Protein AF-A0A1F8RQH4-F1 (afdb_monomer_lite)

Secondary structure (DSSP, 8-state):
-----------B-TTT--B--TT-SB-TTT-PBPHHHHHHHHHH-PPP-THHHHHHHT--------PPPP--------------HHHHHHHH-HHHHHHHHHHHHHHHHHHHHHHHHHHHHHHHH--

Radius of gyration: 37.88 Å; chains: 1; bounding box: 79×42×108 Å

pLDDT: mean 74.77, std 16.03, range [38.84, 97.75]

Sequence (127 aa):
MNQSREPQSELTCANCSRRLDPTDKFCRDCGLPTTHHAQAQKLAATPPDTGELKRAFAVETELKPFARPEPEVEPEAEETENLTTGSVVRATNPTFAANLASSTLLMVVVIVLLAIAGLVFLFLAFR

Foldseek 3Di:
DDDDDDPPDQDAAPPPRHTDDPPDQADPPPGHGGPVNVVVVVVPDDDPDCPVVVVVVVPPPPPPPPDDPDPPDDDDDDPPPPPDPVVVCCVPDPVNVVVVVVVVVVVVVVVVVVVVVVVVVVVVVVD

Structure (mmCIF, N/CA/C/O backbone):
data_AF-A0A1F8RQH4-F1
#
_entry.id   AF-A0A1F8RQH4-F1
#
loop_
_atom_site.group_PDB
_atom_site.id
_atom_site.type_symbol
_atom_site.label_atom_id
_atom_site.label_alt_id
_atom_site.label_comp_id
_atom_site.label_asym_id
_atom_site.label_entity_id
_atom_site.label_seq_id
_atom_site.pdbx_PDB_ins_code
_atom_site.Cartn_x
_atom_site.Cartn_y
_atom_site.Cartn_z
_atom_site.occupancy
_atom_site.B_iso_or_equiv
_atom_site.auth_seq_id
_atom_site.auth_comp_id
_atom_site.auth_asym_id
_atom_site.auth_atom_id
_atom_site.pdbx_PDB_model_num
ATOM 1 N N . MET A 1 1 ? -43.596 -8.196 50.752 1.00 38.84 1 MET A N 1
ATOM 2 C CA . MET A 1 1 ? -42.428 -7.799 49.937 1.00 38.84 1 MET A CA 1
ATOM 3 C C . MET A 1 1 ? -42.717 -8.154 48.481 1.00 38.84 1 MET A C 1
ATOM 5 O O . MET A 1 1 ? -42.635 -9.325 48.144 1.00 38.84 1 MET A O 1
ATOM 9 N N . ASN A 1 2 ? -43.123 -7.195 47.644 1.00 39.03 2 ASN A N 1
ATOM 10 C CA . ASN A 1 2 ? -43.386 -7.430 46.217 1.00 39.03 2 ASN A CA 1
ATOM 11 C C . ASN A 1 2 ? -42.235 -6.826 45.408 1.00 39.03 2 ASN A C 1
ATOM 13 O O . ASN A 1 2 ? -42.109 -5.608 45.340 1.00 39.03 2 ASN A O 1
ATOM 17 N N . GLN A 1 3 ? -41.368 -7.680 44.863 1.00 45.97 3 GLN A N 1
ATOM 18 C CA . GLN A 1 3 ? -40.298 -7.272 43.955 1.00 45.97 3 GLN A CA 1
ATOM 19 C C . GLN A 1 3 ? -40.874 -7.144 42.544 1.00 45.97 3 GLN A C 1
ATOM 21 O O . GLN A 1 3 ? -41.249 -8.140 41.923 1.00 45.97 3 GLN A O 1
ATOM 26 N N . SER A 1 4 ? -40.952 -5.911 42.058 1.00 44.31 4 SER A N 1
ATOM 27 C CA . SER A 1 4 ? -41.240 -5.581 40.667 1.00 44.31 4 SER A CA 1
ATOM 28 C C . SER A 1 4 ? -40.147 -6.173 39.773 1.00 44.31 4 SER A C 1
ATOM 30 O O . SER A 1 4 ? -39.014 -5.702 39.784 1.00 44.31 4 SER A O 1
ATOM 32 N N . ARG A 1 5 ? -40.466 -7.230 39.017 1.00 54.62 5 ARG A N 1
ATOM 33 C CA . ARG A 1 5 ? -39.619 -7.704 37.914 1.00 54.62 5 ARG A CA 1
ATOM 34 C C . ARG A 1 5 ? -39.681 -6.663 36.799 1.00 54.62 5 ARG A C 1
ATOM 36 O O . ARG A 1 5 ? -40.698 -6.562 36.118 1.00 54.62 5 ARG A O 1
ATOM 43 N N . GLU A 1 6 ? -38.613 -5.888 36.639 1.00 57.25 6 GLU A N 1
ATOM 44 C CA . GLU A 1 6 ? -38.395 -5.076 35.442 1.00 57.25 6 GLU A CA 1
ATOM 45 C C . GLU A 1 6 ? -38.389 -5.986 34.199 1.00 57.25 6 GLU A C 1
ATOM 47 O O . GLU A 1 6 ? -37.952 -7.142 34.289 1.00 57.25 6 GLU A O 1
ATOM 52 N N . PRO A 1 7 ? -38.915 -5.523 33.051 1.00 48.72 7 PRO A N 1
ATOM 53 C CA . PRO A 1 7 ? -38.981 -6.336 31.847 1.00 48.72 7 PRO A CA 1
ATOM 54 C C . PRO A 1 7 ? -37.555 -6.686 31.426 1.00 48.72 7 PRO A C 1
ATOM 56 O O . PRO A 1 7 ? -36.785 -5.812 31.036 1.00 48.72 7 PRO A O 1
ATOM 59 N N . GLN A 1 8 ? -37.194 -7.968 31.518 1.00 56.44 8 GLN A N 1
ATOM 60 C CA . GLN A 1 8 ? -35.938 -8.471 30.974 1.00 56.44 8 GLN A CA 1
ATOM 61 C C . GLN A 1 8 ? -36.009 -8.368 29.450 1.00 56.44 8 GLN A C 1
ATOM 63 O O . GLN A 1 8 ? -36.436 -9.293 28.762 1.00 56.44 8 GLN A O 1
ATOM 68 N N . SER A 1 9 ? -35.658 -7.196 28.923 1.00 62.44 9 SER A N 1
ATOM 69 C CA . SER A 1 9 ? -35.444 -6.998 27.500 1.00 62.44 9 SER A CA 1
ATOM 70 C C . SER A 1 9 ? -34.312 -7.921 27.078 1.00 62.44 9 SER A C 1
ATOM 72 O O . SER A 1 9 ? -33.227 -7.878 27.657 1.00 62.44 9 SER A O 1
ATOM 74 N N . GLU A 1 10 ? -34.579 -8.764 26.091 1.00 73.38 10 GLU A N 1
ATOM 75 C CA . GLU A 1 10 ? -33.622 -9.715 25.548 1.00 73.38 10 GLU A CA 1
ATOM 76 C C . GLU A 1 10 ? -32.355 -8.985 25.074 1.00 73.38 10 GLU A C 1
ATOM 78 O O . GLU A 1 10 ? -32.350 -8.329 24.033 1.00 73.38 10 GLU A O 1
ATOM 83 N N . LEU A 1 11 ? -31.279 -9.059 25.861 1.00 85.25 11 LEU A N 1
ATOM 84 C CA . LEU A 1 11 ? -30.034 -8.371 25.550 1.00 85.25 11 LEU A CA 1
ATOM 85 C C . LEU A 1 11 ? -29.300 -9.146 24.448 1.00 85.25 11 LEU A C 1
ATOM 87 O O . LEU A 1 11 ? -29.068 -10.351 24.563 1.00 85.25 11 LEU A O 1
ATOM 91 N N . THR A 1 12 ? -28.931 -8.466 23.365 1.00 92.12 12 THR A N 1
ATOM 92 C CA . THR A 1 12 ? -28.196 -9.066 22.241 1.00 92.12 12 THR A CA 1
ATOM 93 C C . THR A 1 12 ? -26.896 -8.326 21.973 1.00 92.12 12 THR A C 1
ATOM 95 O O . THR A 1 12 ? -26.818 -7.103 22.088 1.00 92.12 12 THR A O 1
ATOM 98 N N . CYS A 1 13 ? -25.862 -9.061 21.575 1.00 91.62 13 CYS A N 1
ATOM 99 C CA . CYS A 1 13 ? -24.566 -8.509 21.219 1.00 91.62 13 CYS A CA 1
ATOM 100 C C . CYS A 1 13 ? -24.676 -7.604 19.988 1.00 91.62 13 CYS A C 1
ATOM 102 O O . CYS A 1 13 ? -25.074 -8.058 18.920 1.00 91.62 13 CYS A O 1
ATOM 104 N N . ALA A 1 14 ? -24.234 -6.352 20.110 1.00 89.62 14 ALA A N 1
ATOM 105 C CA . ALA A 1 14 ? -24.229 -5.400 18.999 1.00 89.62 14 ALA A CA 1
ATOM 106 C C . ALA A 1 14 ? -23.289 -5.802 17.843 1.00 89.62 14 ALA A C 1
ATOM 108 O O . ALA A 1 14 ? -23.468 -5.327 16.729 1.00 89.62 14 ALA A O 1
ATOM 109 N N . ASN A 1 15 ? -22.298 -6.668 18.098 1.00 92.88 15 ASN A N 1
ATOM 110 C CA . ASN A 1 15 ? -21.353 -7.128 17.078 1.00 92.88 15 ASN A CA 1
ATOM 111 C C . ASN A 1 15 ? -21.822 -8.401 16.353 1.00 92.88 15 ASN A C 1
ATOM 113 O O . ASN A 1 15 ? -21.753 -8.478 15.135 1.00 92.88 15 ASN A O 1
ATOM 117 N N . CYS A 1 16 ? -22.281 -9.418 17.094 1.00 94.00 16 CYS A N 1
ATOM 118 C CA . CYS A 1 16 ? -22.584 -10.741 16.527 1.00 94.00 16 CYS A CA 1
ATOM 119 C C . CYS A 1 16 ? -24.038 -11.201 16.713 1.00 94.00 16 CYS A C 1
ATOM 121 O O . CYS A 1 16 ? -24.367 -12.333 16.371 1.00 94.00 16 CYS A O 1
ATOM 123 N N . SER A 1 17 ? -24.919 -10.357 17.261 1.00 92.81 17 SER A N 1
ATOM 124 C CA . SER A 1 17 ? -26.354 -10.609 17.507 1.00 92.81 17 SER A CA 1
ATOM 125 C C . SER A 1 17 ? -26.713 -11.764 18.458 1.00 92.81 17 SER A C 1
ATOM 127 O O . SER A 1 17 ? -27.889 -12.021 18.703 1.00 92.81 17 SER A O 1
ATOM 129 N N . ARG A 1 18 ? -25.725 -12.438 19.057 1.00 94.19 18 ARG A N 1
ATOM 130 C CA . ARG A 1 18 ? -25.946 -13.493 20.057 1.00 94.19 18 ARG A CA 1
ATOM 131 C C . ARG A 1 18 ? -26.558 -12.951 21.348 1.00 94.19 18 ARG A C 1
ATOM 133 O O . ARG A 1 18 ? -26.334 -11.796 21.705 1.00 94.19 18 ARG A O 1
ATOM 140 N N . ARG A 1 19 ? -27.318 -13.799 22.046 1.00 92.69 19 ARG A N 1
ATOM 141 C CA . ARG A 1 19 ? -27.894 -13.494 23.364 1.00 92.69 19 ARG A CA 1
ATOM 142 C C . ARG A 1 19 ? -26.776 -13.204 24.364 1.00 92.69 19 ARG A C 1
ATOM 144 O O . ARG A 1 19 ? -25.771 -13.907 24.378 1.00 92.69 19 ARG A O 1
ATOM 151 N N . LEU A 1 20 ? -26.966 -12.176 25.177 1.00 90.44 20 LEU A N 1
ATOM 152 C CA . LEU A 1 20 ? -26.059 -11.790 26.250 1.00 90.44 20 LEU A CA 1
ATOM 153 C C . LEU A 1 20 ? -26.765 -11.928 27.594 1.00 90.44 20 LEU A C 1
ATOM 155 O O . LEU A 1 20 ? -27.950 -11.609 27.704 1.00 90.44 20 LEU A O 1
ATOM 159 N N . ASP A 1 21 ? -26.022 -12.343 28.614 1.00 87.06 21 ASP A N 1
ATOM 160 C CA . ASP A 1 21 ? -26.450 -12.149 29.993 1.00 87.06 21 ASP A CA 1
ATOM 161 C C . ASP A 1 21 ? -26.220 -10.673 30.386 1.00 87.06 21 ASP A C 1
ATOM 163 O O . ASP A 1 21 ? -25.202 -10.088 30.002 1.00 87.06 21 ASP A O 1
ATOM 167 N N . PRO A 1 22 ? -27.124 -10.025 31.142 1.00 82.50 22 PRO A N 1
ATOM 168 C CA . PRO A 1 22 ? -26.925 -8.646 31.601 1.00 82.50 22 PRO A CA 1
ATOM 169 C C . PRO A 1 22 ? -25.669 -8.446 32.467 1.00 82.50 22 PRO A C 1
ATOM 171 O O . PRO A 1 22 ? -25.196 -7.317 32.601 1.00 82.50 22 PRO A O 1
ATOM 174 N N . THR A 1 23 ? -25.119 -9.514 33.047 1.00 83.81 23 THR A N 1
ATOM 175 C CA . THR A 1 23 ? -23.883 -9.482 33.842 1.00 83.81 23 THR A CA 1
ATOM 176 C C . THR A 1 23 ? -22.613 -9.738 33.020 1.00 83.81 23 THR A C 1
ATOM 178 O O . THR A 1 23 ? -21.504 -9.559 33.535 1.00 83.81 23 THR A O 1
ATOM 181 N N . ASP A 1 24 ? -22.743 -10.101 31.738 1.00 88.38 24 ASP A N 1
ATOM 182 C CA . ASP A 1 24 ? -21.603 -10.382 30.867 1.00 88.38 24 ASP A CA 1
ATOM 183 C C . ASP A 1 24 ? -20.816 -9.103 30.535 1.00 88.38 24 ASP A C 1
ATOM 185 O O . ASP A 1 24 ? -21.301 -8.161 29.897 1.00 88.38 24 ASP A O 1
ATOM 189 N N . LYS A 1 25 ? -19.528 -9.102 30.901 1.00 89.88 25 LYS A N 1
ATOM 190 C CA . LYS A 1 25 ? -18.563 -8.049 30.527 1.00 89.88 25 LYS A CA 1
ATOM 191 C C . LYS A 1 25 ? -18.149 -8.117 29.058 1.00 89.88 25 LYS A C 1
ATOM 193 O O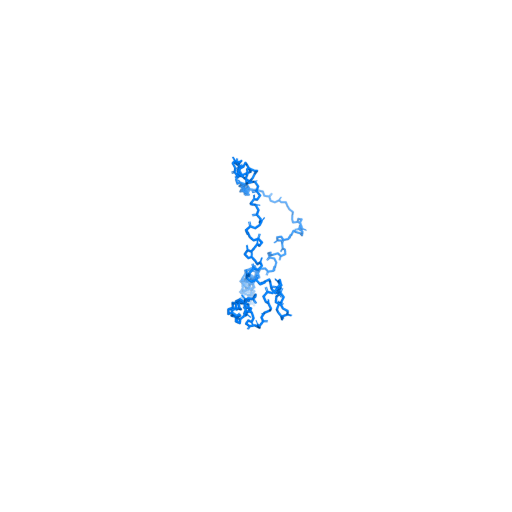 . LYS A 1 25 ? -17.901 -7.084 28.436 1.00 89.88 25 LYS A O 1
ATOM 198 N N . PHE A 1 26 ? -18.103 -9.329 28.511 1.00 93.81 26 PHE A N 1
ATOM 199 C CA . PHE A 1 26 ? -17.701 -9.634 27.141 1.00 93.81 26 PHE A CA 1
ATOM 200 C C . PHE A 1 26 ? -18.665 -10.656 26.541 1.00 93.81 26 PHE A C 1
ATOM 202 O O . PHE A 1 26 ? -19.177 -11.520 27.248 1.00 93.81 26 PHE A O 1
ATOM 209 N N . CYS A 1 27 ? -18.895 -10.586 25.232 1.00 93.62 27 CYS A N 1
ATOM 210 C CA . CYS A 1 27 ? -19.685 -11.591 24.530 1.00 93.62 27 CYS A CA 1
ATOM 211 C C . CYS A 1 27 ? -18.941 -12.932 24.494 1.00 93.62 27 CYS A C 1
ATOM 213 O O . CYS A 1 27 ? -17.796 -12.992 24.048 1.00 93.62 27 CYS A O 1
ATOM 215 N N . ARG A 1 28 ? -19.606 -14.016 24.903 1.00 92.38 28 ARG A N 1
ATOM 216 C CA . ARG A 1 28 ? -19.012 -15.364 24.944 1.00 92.38 28 ARG A CA 1
ATOM 217 C C . ARG A 1 28 ? -18.765 -15.975 23.561 1.00 92.38 28 ARG A C 1
ATOM 219 O O . ARG A 1 28 ? -17.920 -16.854 23.447 1.00 92.38 28 ARG A O 1
ATOM 226 N N . ASP A 1 29 ? -19.470 -15.502 22.532 1.00 95.44 29 ASP A N 1
ATOM 227 C CA . ASP A 1 29 ? -19.314 -15.982 21.155 1.00 95.44 29 ASP A CA 1
ATOM 228 C C . ASP A 1 29 ? -18.224 -15.230 20.375 1.00 95.44 29 ASP A C 1
ATOM 230 O O . ASP A 1 29 ? -17.426 -15.855 19.684 1.00 95.44 29 ASP A O 1
ATOM 234 N N . CYS A 1 30 ? -18.186 -13.891 20.451 1.00 94.75 30 CYS A N 1
ATOM 235 C CA . CYS A 1 30 ? -17.271 -13.076 19.634 1.00 94.75 30 CYS A CA 1
ATOM 236 C C . CYS A 1 30 ? -16.146 -12.385 20.418 1.00 94.75 30 CYS A C 1
ATOM 238 O O . CYS A 1 30 ? -15.266 -11.786 19.807 1.00 94.75 30 CYS A O 1
ATOM 240 N N . GLY A 1 31 ? -16.173 -12.422 21.753 1.00 92.88 31 GLY A N 1
ATOM 241 C CA . GLY A 1 31 ? -15.126 -11.874 22.621 1.00 92.88 31 GLY A CA 1
ATOM 242 C C . GLY A 1 31 ? -15.126 -10.350 22.802 1.00 92.88 31 GLY A C 1
ATOM 243 O O . GLY A 1 31 ? -14.364 -9.846 23.624 1.00 92.88 31 GLY A O 1
ATOM 244 N N . LEU A 1 32 ? -15.968 -9.593 22.086 1.00 93.19 32 LEU A N 1
ATOM 245 C CA . LEU A 1 32 ? -16.012 -8.129 22.216 1.00 93.19 32 LEU A CA 1
ATOM 246 C C . LEU A 1 32 ? -16.709 -7.677 23.515 1.00 93.19 32 LEU A C 1
ATOM 248 O O . LEU A 1 32 ? -17.645 -8.345 23.970 1.00 93.19 32 LEU A O 1
ATOM 252 N N . PRO A 1 33 ? -16.301 -6.531 24.100 1.00 91.25 33 PRO A N 1
ATOM 253 C CA . PRO A 1 33 ? -16.938 -5.984 25.295 1.00 91.25 33 PRO A CA 1
ATOM 254 C C . PRO A 1 33 ? -18.399 -5.620 25.025 1.00 91.25 33 PRO A C 1
ATOM 256 O O . PRO A 1 33 ? -18.748 -5.121 23.952 1.00 91.25 33 PRO A O 1
ATOM 259 N N . THR A 1 34 ? -19.265 -5.850 26.011 1.00 88.94 34 THR A N 1
ATOM 260 C CA . THR A 1 34 ? -20.680 -5.480 25.900 1.00 88.94 34 THR A CA 1
ATOM 261 C C . THR A 1 34 ? -20.842 -3.961 25.991 1.00 88.94 34 THR A C 1
ATOM 263 O O . THR A 1 34 ? -20.067 -3.262 26.650 1.00 88.94 34 THR A O 1
ATOM 266 N N . THR A 1 35 ? -21.849 -3.417 25.305 1.00 78.69 35 THR A N 1
ATOM 267 C CA . THR A 1 35 ? -22.084 -1.963 25.216 1.00 78.69 35 THR A CA 1
ATOM 268 C C . THR A 1 35 ? -22.280 -1.320 26.590 1.00 78.69 35 THR A C 1
ATOM 270 O O . THR A 1 35 ? -21.753 -0.236 26.839 1.00 78.69 35 THR A O 1
ATOM 273 N N . HIS A 1 36 ? -22.956 -2.024 27.500 1.00 71.88 36 HIS A N 1
ATOM 274 C CA . HIS A 1 36 ? -23.152 -1.613 28.888 1.00 71.88 36 HIS A CA 1
ATOM 275 C C . HIS A 1 36 ? -21.814 -1.418 29.626 1.00 71.88 36 HIS A C 1
ATOM 277 O O . HIS A 1 36 ? -21.581 -0.392 30.266 1.00 71.88 36 HIS A O 1
ATOM 283 N N . HIS A 1 37 ? -20.875 -2.354 29.464 1.00 68.69 37 HIS A N 1
ATOM 284 C CA . HIS A 1 37 ? -19.554 -2.253 30.083 1.00 68.69 37 HIS A CA 1
ATOM 285 C C . HIS A 1 37 ? -18.616 -1.261 29.388 1.00 68.69 37 HIS A C 1
ATOM 287 O O . HIS A 1 37 ? -17.792 -0.640 30.061 1.00 68.69 37 HIS A O 1
ATOM 293 N N . ALA A 1 38 ? -18.740 -1.074 28.073 1.00 68.06 38 ALA A N 1
ATOM 294 C CA . ALA A 1 38 ? -17.954 -0.088 27.335 1.00 68.06 38 ALA A CA 1
ATOM 295 C C . ALA A 1 38 ? -18.298 1.357 27.746 1.00 68.06 38 ALA A C 1
ATOM 297 O O . ALA A 1 38 ? -17.403 2.195 27.859 1.00 68.06 38 ALA A O 1
ATOM 298 N N . GLN A 1 39 ? -19.576 1.654 28.010 1.00 67.19 39 GLN A N 1
ATOM 299 C CA . GLN A 1 39 ? -19.998 2.973 28.496 1.00 67.19 39 GLN A CA 1
ATOM 300 C C . GLN A 1 39 ? -19.504 3.235 29.920 1.00 67.19 39 GLN A C 1
ATOM 302 O O . GLN A 1 39 ? -18.898 4.275 30.167 1.00 67.19 39 GLN A O 1
ATOM 307 N N . ALA A 1 40 ? -19.666 2.272 30.831 1.00 67.25 40 ALA A N 1
ATOM 308 C CA . ALA A 1 40 ? -19.190 2.407 32.209 1.00 67.25 40 ALA A CA 1
ATOM 309 C C . ALA A 1 40 ? -17.679 2.704 32.289 1.00 67.25 40 ALA A C 1
ATOM 311 O O . ALA A 1 40 ? -17.256 3.536 33.086 1.00 67.25 40 ALA A O 1
ATOM 312 N N . GLN A 1 41 ? -16.865 2.088 31.425 1.00 64.81 41 GLN A N 1
ATOM 313 C CA . GLN A 1 41 ? -15.422 2.353 31.367 1.00 64.81 41 GLN A CA 1
ATOM 314 C C . GLN A 1 41 ? -15.090 3.751 30.838 1.00 64.81 41 GLN A C 1
ATOM 316 O O . GLN A 1 41 ? -14.212 4.414 31.383 1.00 64.81 41 GLN A O 1
ATOM 321 N N . LYS A 1 42 ? -15.804 4.227 29.810 1.00 64.06 42 LYS A N 1
ATOM 322 C CA . LYS A 1 42 ? -15.604 5.587 29.285 1.00 64.06 42 LYS A CA 1
ATOM 323 C C . LYS A 1 42 ? -15.957 6.664 30.308 1.00 64.06 42 LYS A C 1
ATOM 325 O O . LYS A 1 42 ? -15.305 7.698 30.322 1.00 64.06 42 LYS A O 1
ATOM 330 N N . LEU A 1 43 ? -16.965 6.425 31.148 1.00 63.97 43 LEU A N 1
ATOM 331 C CA . LEU A 1 43 ? -17.366 7.364 32.199 1.00 63.97 43 LEU A CA 1
ATOM 332 C C . LEU A 1 43 ? -16.449 7.301 33.433 1.00 63.97 43 LEU A C 1
ATOM 334 O O . LEU A 1 43 ? -16.291 8.305 34.117 1.00 63.97 43 LEU A O 1
ATOM 338 N N . ALA A 1 44 ? -15.847 6.142 33.715 1.00 64.75 44 ALA A N 1
ATOM 339 C CA . ALA A 1 44 ? -14.932 5.956 34.844 1.00 64.75 44 ALA A CA 1
ATOM 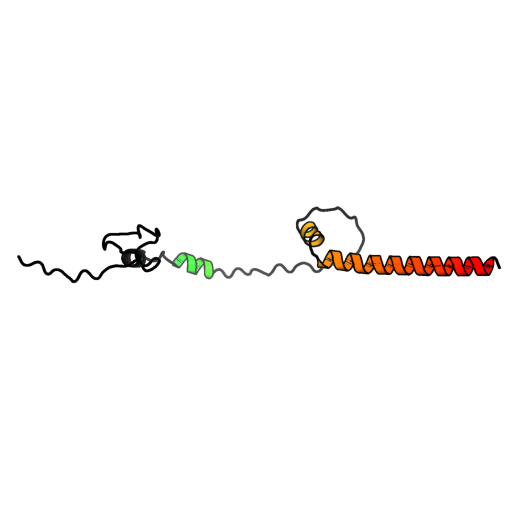340 C C . ALA A 1 44 ? -13.495 6.431 34.564 1.00 64.75 44 ALA A C 1
ATOM 342 O O . ALA A 1 44 ? -12.719 6.627 35.498 1.00 64.75 44 ALA A O 1
ATOM 343 N N . ALA A 1 45 ? -13.123 6.609 33.296 1.00 70.19 45 A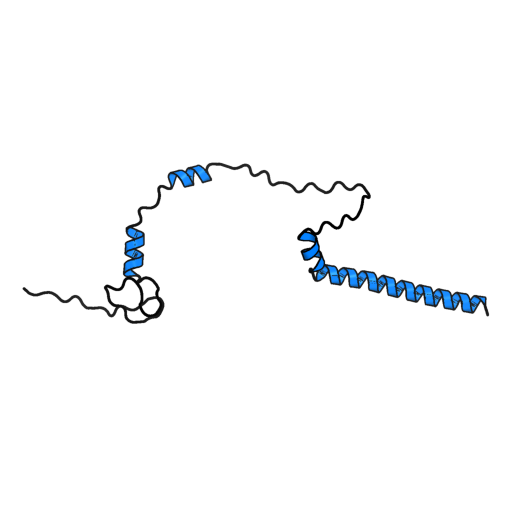LA A N 1
ATOM 344 C CA . ALA A 1 45 ? -11.840 7.184 32.931 1.00 70.19 45 ALA A CA 1
ATOM 345 C C . ALA A 1 45 ? -11.909 8.713 33.051 1.00 70.19 45 ALA A C 1
ATOM 347 O O . ALA A 1 45 ? -12.384 9.395 32.142 1.00 70.19 45 ALA A O 1
ATOM 348 N N . THR A 1 46 ? -11.412 9.267 34.159 1.00 68.31 46 THR A N 1
ATOM 349 C CA . THR A 1 46 ? -11.063 10.691 34.206 1.00 68.31 46 THR A CA 1
ATOM 350 C C . THR A 1 46 ? -10.063 10.946 33.075 1.00 68.31 46 THR A C 1
ATOM 352 O O . THR A 1 46 ? -9.049 10.242 33.016 1.00 68.31 46 THR A O 1
ATOM 355 N N . PRO A 1 47 ? -10.326 11.886 32.148 1.00 70.75 47 PRO A N 1
ATOM 356 C CA . PRO A 1 47 ? -9.381 12.195 31.086 1.00 70.75 47 PRO A CA 1
ATOM 357 C C . PRO A 1 47 ? -8.012 12.514 31.703 1.00 70.75 47 PRO A C 1
ATOM 359 O O . PRO A 1 47 ? -7.970 13.254 32.690 1.00 70.75 47 PRO A O 1
ATOM 362 N N . PRO A 1 48 ? -6.905 11.962 31.175 1.00 73.06 48 PRO A N 1
ATOM 363 C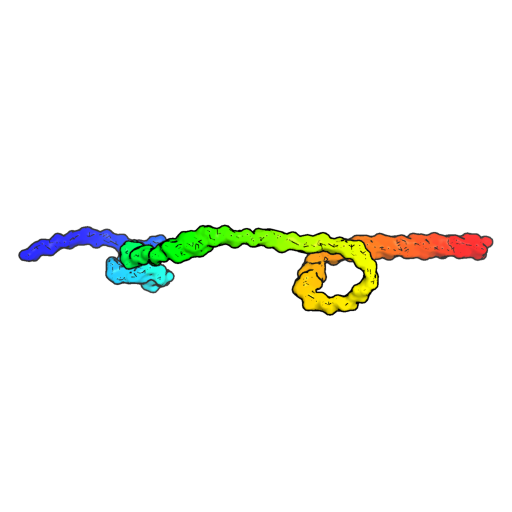 CA . PRO A 1 48 ? -5.578 12.328 31.651 1.00 73.06 48 PRO A CA 1
ATOM 364 C C . PRO A 1 48 ? -5.398 13.844 31.518 1.00 73.06 48 PRO A C 1
ATOM 366 O O . PRO A 1 48 ? -5.886 14.440 30.555 1.00 73.06 48 PRO A O 1
ATOM 369 N N . ASP A 1 49 ? -4.732 14.467 32.493 1.00 72.75 49 ASP A N 1
ATOM 370 C CA . ASP A 1 49 ? -4.503 15.911 32.511 1.00 72.75 49 ASP A CA 1
ATOM 371 C C . ASP A 1 49 ? -3.784 16.337 31.219 1.00 72.75 49 ASP A C 1
ATOM 373 O O . ASP A 1 49 ? -2.605 16.063 30.994 1.00 72.75 49 ASP A O 1
ATOM 377 N N . THR A 1 50 ? -4.539 16.963 30.313 1.00 74.88 50 THR A N 1
ATOM 378 C CA . THR A 1 50 ? -4.056 17.364 28.983 1.00 74.88 50 THR A CA 1
ATOM 379 C C . THR A 1 50 ? -3.121 18.576 29.027 1.00 74.88 50 THR A C 1
ATOM 381 O O . THR A 1 50 ? -2.705 19.057 27.970 1.00 74.88 50 THR A O 1
ATOM 384 N N . GLY A 1 51 ? -2.770 19.076 30.220 1.00 77.88 51 GLY A N 1
ATOM 385 C CA . GLY A 1 51 ? -1.836 20.186 30.404 1.00 77.88 51 GLY A CA 1
ATOM 386 C C . GLY A 1 51 ? -0.474 19.939 29.750 1.00 77.88 51 GLY A C 1
ATOM 387 O O . GLY A 1 51 ? 0.027 20.808 29.035 1.00 77.88 51 GLY A O 1
ATOM 388 N N . GLU A 1 52 ? 0.081 18.734 29.901 1.00 70.56 52 GLU A N 1
ATOM 389 C CA . GLU A 1 52 ? 1.361 18.359 29.280 1.00 70.56 52 GLU A CA 1
ATOM 390 C C . GLU A 1 52 ? 1.249 18.233 27.752 1.00 70.56 52 GLU A C 1
ATOM 392 O O . GLU A 1 52 ? 2.141 18.681 27.034 1.00 70.56 52 GLU A O 1
ATOM 397 N N . LEU A 1 53 ? 0.122 17.729 27.226 1.00 73.19 53 LEU A N 1
ATOM 398 C CA . LEU A 1 53 ? -0.111 17.702 25.776 1.00 73.19 53 LEU A CA 1
ATOM 399 C C . LEU A 1 53 ? -0.207 19.121 25.203 1.00 73.19 53 LEU A C 1
ATOM 401 O O . LEU A 1 53 ? 0.430 19.414 24.197 1.00 73.19 53 LEU A O 1
ATOM 405 N N . LYS A 1 54 ? -0.950 20.029 25.848 1.00 73.62 54 LYS A N 1
ATOM 406 C CA . LYS A 1 54 ? -1.033 21.436 25.418 1.00 73.62 54 LYS A CA 1
ATOM 407 C C . LYS A 1 54 ? 0.327 22.126 25.432 1.00 73.62 54 LYS A C 1
ATOM 409 O O . LYS A 1 54 ? 0.609 22.897 24.521 1.00 73.62 54 LYS A O 1
ATOM 414 N N . ARG A 1 55 ? 1.175 21.836 26.424 1.00 75.12 55 ARG A N 1
ATOM 415 C CA . ARG A 1 55 ? 2.543 22.367 26.475 1.00 75.12 55 ARG A CA 1
ATOM 416 C C . ARG A 1 55 ? 3.412 21.795 25.350 1.00 75.12 55 ARG A C 1
ATOM 418 O O . ARG A 1 55 ? 4.151 22.554 24.737 1.00 75.12 55 ARG A O 1
ATOM 425 N N . ALA A 1 56 ? 3.281 20.505 25.040 1.00 68.38 56 ALA A N 1
ATOM 426 C CA . ALA A 1 56 ? 4.002 19.867 23.938 1.00 68.38 56 ALA A CA 1
ATOM 427 C C . ALA A 1 56 ? 3.589 20.410 22.557 1.00 68.38 56 ALA A C 1
ATOM 429 O O . ALA A 1 56 ? 4.445 20.587 21.698 1.00 68.38 56 ALA A O 1
ATOM 430 N N . PHE A 1 57 ? 2.306 20.729 22.351 1.00 67.12 57 PHE A N 1
ATOM 431 C CA . PHE A 1 57 ? 1.820 21.335 21.102 1.00 67.12 57 PHE A CA 1
ATOM 432 C C . PHE A 1 57 ? 2.132 22.834 20.972 1.00 67.12 57 PHE A C 1
ATOM 434 O O . PHE A 1 57 ? 2.159 23.342 19.857 1.00 67.12 57 PHE A O 1
ATOM 441 N N . ALA A 1 58 ? 2.360 23.542 22.083 1.00 67.38 58 ALA A N 1
ATOM 442 C CA . ALA A 1 58 ? 2.737 24.959 22.080 1.00 67.38 58 ALA A CA 1
ATOM 443 C C . ALA A 1 58 ? 4.228 25.195 21.777 1.00 67.38 58 ALA A C 1
ATOM 445 O O . ALA A 1 58 ? 4.644 26.336 21.589 1.00 67.38 58 ALA A O 1
ATOM 446 N N . VAL A 1 59 ? 5.039 24.134 21.732 1.00 69.38 59 VAL A N 1
ATOM 447 C CA . VAL A 1 59 ? 6.396 24.209 21.193 1.00 69.38 59 VAL A CA 1
ATOM 448 C C . VAL A 1 59 ? 6.277 24.191 19.672 1.00 69.38 59 VAL A C 1
ATOM 450 O O . VAL A 1 59 ? 6.249 23.132 19.046 1.00 69.38 59 VAL A O 1
ATOM 453 N N . GLU A 1 60 ? 6.194 25.382 19.081 1.00 62.91 60 GLU A N 1
ATOM 454 C CA . GLU A 1 60 ? 6.474 25.602 17.662 1.00 62.91 60 GLU A CA 1
ATOM 455 C C . GLU A 1 60 ? 7.920 25.172 17.412 1.00 62.91 60 GLU A C 1
ATOM 457 O O . GLU A 1 60 ? 8.881 25.920 17.576 1.00 62.91 60 GLU A O 1
ATOM 462 N N . THR A 1 61 ? 8.094 23.897 17.085 1.00 65.62 61 THR A N 1
ATOM 463 C CA . THR A 1 61 ? 9.343 23.439 16.506 1.00 65.62 61 THR A CA 1
ATOM 464 C C . THR A 1 61 ? 9.377 24.056 15.122 1.00 65.62 61 THR A C 1
ATOM 466 O O . THR A 1 61 ? 8.652 23.630 14.224 1.00 65.62 61 THR A O 1
ATOM 469 N N . GLU A 1 62 ? 10.204 25.087 14.950 1.00 59.97 62 GLU A N 1
ATOM 470 C CA . GLU A 1 62 ? 10.669 25.515 13.637 1.00 59.97 62 GLU A CA 1
ATOM 471 C C . GLU A 1 62 ? 11.452 24.346 13.023 1.00 59.97 62 GLU A C 1
ATOM 473 O O . GLU A 1 62 ? 12.683 24.319 12.993 1.00 59.97 62 GLU A O 1
ATOM 478 N N . LEU A 1 63 ? 10.738 23.324 12.548 1.00 63.62 63 LEU A N 1
ATOM 479 C CA . LEU A 1 63 ? 11.280 22.368 11.605 1.00 63.62 63 LEU A CA 1
ATOM 480 C C . LEU A 1 63 ? 11.492 23.153 10.325 1.00 63.62 63 LEU A C 1
ATOM 482 O O . LEU A 1 63 ? 10.637 23.172 9.443 1.00 63.62 63 LEU A O 1
ATOM 486 N N . LYS A 1 64 ? 12.643 23.820 10.233 1.00 69.50 64 LYS A N 1
ATOM 487 C CA . LYS A 1 64 ? 13.188 24.241 8.954 1.00 69.50 64 LYS A CA 1
ATOM 488 C C . LYS A 1 64 ? 13.193 22.985 8.087 1.00 69.50 64 LYS A C 1
ATOM 490 O O . LYS A 1 64 ? 13.911 22.042 8.433 1.00 69.50 64 LYS A O 1
ATOM 495 N N . PRO A 1 65 ? 12.368 22.912 7.025 1.00 71.25 65 PRO A N 1
ATOM 496 C CA . PRO A 1 65 ? 12.401 21.762 6.147 1.00 71.25 65 PRO A CA 1
ATOM 497 C C . PRO A 1 65 ? 13.841 21.640 5.677 1.00 71.25 65 PRO A C 1
ATOM 499 O O . PRO A 1 65 ? 14.402 22.611 5.163 1.00 71.25 65 PRO A O 1
ATOM 502 N N . PHE A 1 66 ? 14.469 20.495 5.939 1.00 65.25 66 PHE A N 1
ATOM 503 C CA . PHE A 1 66 ? 15.782 20.210 5.390 1.00 65.25 66 PHE A CA 1
ATOM 504 C C . PHE A 1 66 ? 15.609 20.207 3.873 1.00 65.25 66 PHE A C 1
ATOM 506 O O . PHE A 1 66 ? 15.148 19.227 3.287 1.00 65.25 66 PHE A O 1
ATOM 513 N N . ALA A 1 67 ? 15.890 21.346 3.243 1.00 69.62 67 ALA A N 1
ATOM 514 C CA . ALA A 1 67 ? 15.980 21.424 1.805 1.00 69.62 67 ALA A CA 1
ATOM 515 C C . ALA A 1 67 ? 17.108 20.474 1.415 1.00 69.62 67 ALA A C 1
ATOM 517 O O . ALA A 1 67 ? 18.237 20.607 1.891 1.00 69.62 67 ALA A O 1
ATOM 518 N N . ARG A 1 68 ? 16.773 19.466 0.605 1.00 71.00 68 ARG A N 1
ATOM 519 C CA . ARG A 1 68 ? 17.773 18.641 -0.065 1.00 71.00 68 ARG A CA 1
ATOM 520 C C . ARG A 1 68 ? 18.716 19.616 -0.781 1.00 71.00 68 ARG A C 1
ATOM 522 O O . ARG A 1 68 ? 18.196 20.396 -1.578 1.00 71.00 68 ARG A O 1
ATOM 529 N N . PRO A 1 69 ? 20.032 19.602 -0.508 1.00 68.06 69 PRO A N 1
ATOM 530 C CA . PRO A 1 69 ? 20.973 20.383 -1.295 1.00 68.06 69 PRO A CA 1
ATOM 531 C C . PRO A 1 69 ? 20.741 20.039 -2.765 1.00 68.06 69 PRO A C 1
ATOM 533 O O . PRO A 1 69 ? 20.734 18.854 -3.121 1.00 68.06 69 PRO A O 1
ATOM 536 N N . GLU A 1 70 ? 20.453 21.043 -3.594 1.00 64.38 70 GLU A N 1
ATOM 537 C CA . GLU A 1 70 ? 20.520 20.859 -5.039 1.00 64.38 70 GLU A CA 1
ATOM 538 C C . GLU A 1 70 ? 21.922 20.324 -5.342 1.00 64.38 70 GLU A C 1
ATOM 540 O O . GLU A 1 70 ? 22.892 20.856 -4.801 1.00 64.38 70 GLU A O 1
ATOM 545 N N . PRO A 1 71 ? 22.050 19.222 -6.098 1.00 59.50 71 PRO A N 1
ATOM 546 C CA . PRO A 1 71 ? 23.361 18.702 -6.421 1.00 59.50 71 PRO A CA 1
ATOM 547 C C . PRO A 1 71 ? 24.066 19.760 -7.265 1.00 59.50 71 PRO A C 1
ATOM 549 O O . PRO A 1 71 ? 23.692 19.994 -8.415 1.00 59.50 71 PRO A O 1
ATOM 552 N N . GLU A 1 72 ? 25.053 20.418 -6.662 1.00 52.69 72 GLU A N 1
ATOM 553 C CA . GLU A 1 72 ? 26.050 21.192 -7.381 1.00 52.69 72 GLU A CA 1
ATOM 554 C C . GLU A 1 72 ? 26.697 20.225 -8.373 1.00 52.69 72 GLU A C 1
ATOM 556 O O . GLU A 1 72 ? 27.403 19.282 -8.018 1.00 52.69 72 GLU A O 1
ATOM 561 N N . VAL A 1 73 ? 26.320 20.395 -9.634 1.00 64.06 73 VAL A N 1
ATOM 562 C CA . VAL A 1 73 ? 26.988 19.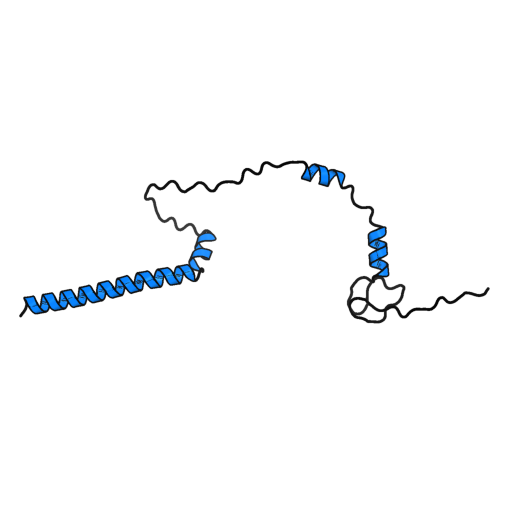791 -10.777 1.00 64.06 73 VAL A CA 1
ATOM 563 C C . VAL A 1 73 ? 28.418 20.301 -10.734 1.00 64.06 73 VAL A C 1
ATOM 565 O O . VAL A 1 73 ? 28.535 21.510 -10.837 1.00 64.06 73 VAL A O 1
ATOM 568 N N . GLU A 1 74 ? 29.426 19.434 -10.553 1.00 54.91 74 GLU A N 1
ATOM 569 C CA . GLU A 1 74 ? 30.712 19.312 -11.291 1.00 54.91 74 GLU A CA 1
ATOM 570 C C . GLU A 1 74 ? 31.419 17.979 -10.854 1.00 54.91 74 GLU A C 1
ATOM 572 O O . GLU A 1 74 ? 30.871 17.272 -10.006 1.00 54.91 74 GLU A O 1
ATOM 577 N N . PRO A 1 75 ? 32.514 17.496 -11.484 1.00 55.38 75 PRO A N 1
ATOM 578 C CA . PRO A 1 75 ? 32.507 16.285 -12.306 1.00 55.38 75 PRO A CA 1
ATOM 579 C C . PRO A 1 75 ? 33.252 15.088 -11.668 1.00 55.38 75 PRO A C 1
ATOM 581 O O . PRO A 1 75 ? 34.079 15.245 -10.781 1.00 55.38 75 PRO A O 1
ATOM 584 N N . GLU A 1 76 ? 32.970 13.893 -12.197 1.00 55.62 76 GLU A N 1
ATOM 585 C CA . GLU A 1 76 ? 33.856 12.712 -12.239 1.00 55.62 76 GLU A CA 1
ATOM 586 C C . GLU A 1 76 ? 34.588 12.290 -10.943 1.00 55.62 76 GLU A C 1
ATOM 588 O O . GLU A 1 76 ? 35.739 12.650 -10.722 1.00 55.62 76 GLU A O 1
ATOM 593 N N . ALA A 1 77 ? 33.985 11.385 -10.160 1.00 40.59 77 ALA A N 1
ATOM 594 C CA . ALA A 1 77 ? 34.747 10.395 -9.388 1.00 40.59 77 ALA A CA 1
ATOM 595 C C . ALA A 1 77 ? 33.883 9.175 -9.015 1.00 40.59 77 ALA A C 1
ATOM 597 O O . ALA A 1 77 ? 33.012 9.250 -8.156 1.00 40.59 77 ALA A O 1
ATOM 598 N N . GLU A 1 78 ? 34.180 8.067 -9.694 1.00 47.38 78 GLU A N 1
ATOM 599 C CA . GLU A 1 78 ? 34.128 6.677 -9.220 1.00 47.38 78 GLU A CA 1
ATOM 600 C C . GLU A 1 78 ? 32.790 6.126 -8.683 1.00 47.38 78 GLU A C 1
ATOM 602 O O . GLU A 1 78 ? 32.338 6.415 -7.574 1.00 47.38 78 GLU A O 1
ATOM 607 N N . GLU A 1 79 ? 32.211 5.209 -9.472 1.00 50.03 79 GLU A N 1
ATOM 608 C CA . GLU A 1 79 ? 31.238 4.195 -9.049 1.00 50.03 79 GLU A CA 1
ATOM 609 C C . GLU A 1 79 ? 31.794 3.380 -7.871 1.00 50.03 79 GLU A C 1
ATOM 611 O O . GLU A 1 79 ? 32.281 2.262 -8.012 1.00 50.03 79 GLU A O 1
ATOM 616 N N . THR A 1 80 ? 31.693 3.918 -6.661 1.00 47.91 80 THR A N 1
ATOM 617 C CA . THR A 1 80 ? 31.592 3.060 -5.490 1.00 47.91 80 THR A CA 1
ATOM 618 C C . THR A 1 80 ? 30.138 2.636 -5.407 1.00 47.91 80 THR A C 1
ATOM 620 O O . THR A 1 80 ? 29.245 3.429 -5.091 1.00 47.91 80 THR A O 1
ATOM 623 N N . GLU A 1 81 ? 29.903 1.377 -5.780 1.00 56.06 81 GLU A N 1
ATOM 624 C CA . GLU A 1 81 ? 28.650 0.642 -5.629 1.00 56.06 81 GLU A CA 1
ATOM 625 C C . GLU A 1 81 ? 28.230 0.616 -4.154 1.00 56.06 81 GLU A C 1
ATOM 627 O O . GLU A 1 81 ? 28.344 -0.378 -3.438 1.00 56.06 81 GLU A O 1
ATOM 632 N N . ASN A 1 82 ? 27.740 1.743 -3.655 1.00 51.84 82 ASN A N 1
ATOM 633 C CA . ASN A 1 82 ? 27.135 1.804 -2.346 1.00 51.84 82 ASN A CA 1
ATOM 634 C C . ASN A 1 82 ? 25.769 1.133 -2.487 1.00 51.84 82 ASN A C 1
ATOM 636 O O . ASN A 1 82 ? 24.818 1.734 -3.002 1.00 51.84 82 ASN A O 1
ATOM 640 N N . LEU A 1 83 ? 25.692 -0.133 -2.054 1.00 58.12 83 LEU A N 1
ATOM 641 C CA . LEU A 1 83 ? 24.460 -0.904 -1.854 1.00 58.12 83 LEU A CA 1
ATOM 642 C C . LEU A 1 83 ? 23.582 -0.203 -0.808 1.00 58.12 83 LEU A C 1
ATOM 644 O O . LEU A 1 83 ? 23.439 -0.618 0.338 1.00 58.12 83 LEU A O 1
ATOM 648 N N . THR A 1 84 ? 22.998 0.914 -1.206 1.00 69.19 84 THR A N 1
ATOM 649 C CA . THR A 1 84 ? 21.982 1.617 -0.442 1.00 69.19 84 THR A CA 1
ATOM 650 C C . THR A 1 84 ? 20.624 1.087 -0.870 1.00 69.19 84 THR A C 1
ATOM 652 O O . THR A 1 84 ? 20.422 0.673 -2.008 1.00 69.19 84 THR A O 1
ATOM 655 N N . THR A 1 85 ? 19.640 1.125 0.019 1.00 65.44 85 THR A N 1
ATOM 656 C CA . THR A 1 85 ? 18.258 0.721 -0.293 1.00 65.44 85 THR A CA 1
ATOM 657 C C . THR A 1 85 ? 17.678 1.445 -1.516 1.00 65.44 85 THR A C 1
ATOM 659 O O . THR A 1 85 ? 16.816 0.899 -2.205 1.00 65.44 85 THR A O 1
ATOM 662 N N . GLY A 1 86 ? 18.200 2.629 -1.855 1.00 67.12 86 GLY A N 1
ATOM 663 C CA . GLY A 1 86 ? 17.860 3.352 -3.079 1.00 67.12 86 GLY A CA 1
ATOM 664 C C . GLY A 1 86 ? 18.274 2.642 -4.376 1.00 67.12 86 GLY A C 1
ATOM 665 O O . GLY A 1 86 ? 17.561 2.766 -5.373 1.00 67.12 86 GLY A O 1
ATOM 666 N N . SER A 1 87 ? 19.367 1.869 -4.386 1.00 64.38 87 SER A N 1
ATOM 667 C CA . SER A 1 87 ? 19.798 1.123 -5.576 1.00 64.38 87 SER A CA 1
ATOM 668 C C . SER A 1 87 ? 18.896 -0.082 -5.853 1.00 64.38 87 SER A C 1
ATOM 670 O O . SER A 1 87 ? 18.536 -0.310 -7.003 1.00 64.38 87 SER A O 1
ATOM 672 N N . VAL A 1 88 ? 18.421 -0.778 -4.814 1.00 68.56 88 VAL A N 1
ATOM 673 C CA . VAL A 1 88 ? 17.476 -1.907 -4.945 1.00 68.56 88 VAL A CA 1
ATOM 674 C C . VAL A 1 88 ? 16.115 -1.438 -5.465 1.00 68.56 88 VAL A C 1
ATOM 676 O O . VAL A 1 88 ? 15.542 -2.059 -6.361 1.00 68.56 88 VAL A O 1
ATOM 679 N N . VAL A 1 89 ? 15.601 -0.313 -4.959 1.00 68.88 89 VAL A N 1
ATOM 680 C CA . VAL A 1 89 ? 14.332 0.265 -5.441 1.00 68.88 89 VAL A CA 1
ATOM 681 C C . VAL A 1 89 ? 14.465 0.742 -6.886 1.00 68.88 89 VAL A C 1
ATOM 683 O O . VAL A 1 89 ? 13.558 0.535 -7.687 1.00 68.88 89 VAL A O 1
ATOM 686 N N . ARG A 1 90 ? 15.606 1.335 -7.258 1.00 66.62 90 ARG A N 1
ATOM 687 C CA . ARG A 1 90 ? 15.876 1.717 -8.650 1.00 66.62 90 ARG A CA 1
ATOM 688 C C . ARG A 1 90 ? 15.988 0.494 -9.566 1.00 66.62 90 ARG A C 1
ATOM 690 O O . ARG A 1 90 ? 15.421 0.520 -10.652 1.00 66.62 90 ARG A O 1
ATOM 697 N N . ALA A 1 91 ? 16.644 -0.573 -9.112 1.00 63.81 91 ALA A N 1
ATOM 698 C CA . ALA A 1 91 ? 16.811 -1.821 -9.859 1.00 63.81 91 ALA A CA 1
ATOM 699 C C . ALA A 1 91 ? 15.502 -2.614 -10.032 1.00 63.81 91 ALA A C 1
ATOM 701 O O . ALA A 1 91 ? 15.332 -3.304 -11.031 1.00 63.81 91 ALA A O 1
ATOM 702 N N . THR A 1 92 ? 14.564 -2.506 -9.087 1.00 69.69 92 THR A N 1
ATOM 703 C CA . THR A 1 92 ? 13.261 -3.200 -9.137 1.00 69.69 92 THR A CA 1
ATOM 704 C C . THR A 1 92 ? 12.141 -2.356 -9.749 1.00 69.69 92 THR A C 1
ATOM 706 O O . THR A 1 92 ? 11.030 -2.853 -9.939 1.00 69.69 92 THR A O 1
ATOM 709 N N . ASN A 1 93 ? 12.407 -1.091 -10.091 1.00 72.38 93 ASN A N 1
ATOM 710 C CA . ASN A 1 93 ? 11.409 -0.218 -10.695 1.00 72.38 93 ASN A CA 1
ATOM 711 C C . ASN A 1 93 ? 11.177 -0.598 -12.175 1.00 72.38 93 ASN A C 1
ATOM 713 O O . ASN A 1 93 ? 12.116 -0.509 -12.976 1.00 72.38 93 ASN A O 1
ATOM 717 N N . PRO A 1 94 ? 9.940 -0.954 -12.582 1.00 67.69 94 PRO A N 1
ATOM 718 C CA . PRO A 1 94 ? 9.635 -1.354 -13.960 1.00 67.69 94 PRO A CA 1
ATOM 719 C C . PRO A 1 94 ? 9.968 -0.269 -14.996 1.00 67.69 94 PRO A C 1
ATOM 721 O O . PRO A 1 94 ? 10.291 -0.582 -16.142 1.00 67.69 94 PRO A O 1
ATOM 724 N N . THR A 1 95 ? 9.959 1.005 -14.602 1.00 65.25 95 THR A N 1
ATOM 725 C CA . THR A 1 95 ? 10.276 2.131 -15.490 1.00 65.25 95 THR A CA 1
ATOM 726 C C . THR A 1 95 ? 11.764 2.188 -15.854 1.00 65.25 95 THR A C 1
ATOM 728 O O . THR A 1 95 ? 12.115 2.602 -16.957 1.00 65.25 95 THR A O 1
ATOM 731 N N . PHE A 1 96 ? 12.659 1.743 -14.963 1.00 60.41 96 PHE A N 1
ATOM 732 C CA . PHE A 1 96 ? 14.101 1.720 -15.235 1.00 60.41 96 PHE A CA 1
ATOM 733 C C . PHE A 1 96 ? 14.455 0.628 -16.255 1.00 60.41 96 PHE A C 1
ATOM 735 O O . PHE A 1 96 ? 15.177 0.889 -17.217 1.00 60.41 96 PHE A O 1
ATOM 742 N N . ALA A 1 97 ? 13.856 -0.559 -16.112 1.00 61.47 97 ALA A N 1
ATOM 743 C CA . ALA A 1 97 ? 13.992 -1.650 -17.076 1.00 61.47 97 ALA A CA 1
ATOM 744 C C . ALA A 1 97 ? 13.466 -1.266 -18.474 1.00 61.47 97 ALA A C 1
ATOM 746 O O . ALA A 1 97 ? 14.114 -1.560 -19.479 1.00 61.47 97 ALA A O 1
ATOM 747 N N . ALA A 1 98 ? 12.338 -0.550 -18.551 1.00 62.19 98 ALA A N 1
ATOM 748 C CA . ALA A 1 98 ? 11.776 -0.079 -19.819 1.00 62.19 98 ALA A CA 1
ATOM 749 C C . ALA A 1 98 ? 12.679 0.949 -20.535 1.00 62.19 98 ALA A C 1
ATOM 751 O O . ALA A 1 98 ? 12.862 0.878 -21.752 1.00 62.19 98 ALA A O 1
ATOM 752 N N . ASN A 1 99 ? 13.292 1.873 -19.789 1.00 65.19 99 ASN A N 1
ATOM 753 C CA . ASN A 1 99 ? 14.184 2.888 -20.359 1.00 65.19 99 ASN A CA 1
ATOM 754 C C . ASN A 1 99 ? 15.516 2.296 -20.853 1.00 65.19 99 ASN A C 1
ATOM 756 O O . ASN A 1 99 ? 15.995 2.677 -21.923 1.00 65.19 99 ASN A O 1
ATOM 760 N N . LEU A 1 100 ? 16.083 1.323 -20.129 1.00 65.00 100 LEU A N 1
ATOM 761 C CA . LEU A 1 100 ? 17.267 0.576 -20.577 1.00 65.00 100 LEU A CA 1
ATOM 762 C C . LEU A 1 100 ? 16.984 -0.240 -21.850 1.00 65.00 100 LEU A C 1
ATOM 764 O O . LEU A 1 100 ? 17.810 -0.268 -22.766 1.00 65.00 100 LEU A O 1
ATOM 768 N N . ALA A 1 101 ? 15.800 -0.852 -21.948 1.00 63.38 101 ALA A N 1
ATOM 769 C CA . ALA A 1 101 ? 15.383 -1.609 -23.130 1.00 63.38 101 ALA A CA 1
ATOM 770 C C . ALA A 1 101 ? 15.207 -0.720 -24.376 1.00 63.38 101 ALA A C 1
ATOM 772 O O . ALA A 1 101 ? 15.582 -1.116 -25.477 1.00 63.38 101 ALA A O 1
ATOM 773 N N . SER A 1 102 ? 14.690 0.502 -24.213 1.00 72.31 102 SER A N 1
ATOM 774 C CA . SER A 1 102 ? 14.511 1.445 -25.327 1.00 72.31 102 SER A CA 1
ATOM 775 C C . SER A 1 102 ? 15.849 1.927 -25.912 1.00 72.31 102 SER A C 1
ATOM 777 O O . SER A 1 102 ? 16.042 1.924 -27.129 1.00 72.31 102 SER A O 1
ATOM 779 N N . SER A 1 103 ? 16.812 2.275 -25.050 1.00 79.88 103 SER A N 1
ATOM 780 C CA . SER A 1 103 ? 18.128 2.776 -25.480 1.00 79.88 103 SER A CA 1
ATOM 781 C C . SER A 1 103 ? 18.977 1.696 -26.166 1.00 79.88 103 SER A C 1
ATOM 783 O O . SER A 1 103 ? 19.563 1.926 -27.227 1.00 79.88 103 SER A O 1
ATOM 785 N N . THR A 1 104 ? 18.994 0.483 -25.607 1.00 83.12 104 THR A N 1
ATOM 786 C CA . THR A 1 104 ? 19.751 -0.649 -26.169 1.00 83.12 104 THR A CA 1
ATOM 787 C C . THR A 1 104 ? 19.222 -1.087 -27.533 1.00 83.12 104 THR A C 1
ATOM 789 O O . THR A 1 104 ? 20.015 -1.348 -28.437 1.00 83.12 104 THR A O 1
ATOM 792 N N . LEU A 1 105 ? 17.900 -1.099 -27.727 1.00 88.19 105 LEU A N 1
ATOM 793 C CA . LEU A 1 105 ? 17.293 -1.446 -29.013 1.00 88.19 105 LEU A CA 1
ATOM 794 C C . LEU A 1 105 ? 17.680 -0.440 -30.104 1.00 88.19 105 LEU A C 1
ATOM 796 O O . LEU A 1 105 ? 18.100 -0.852 -31.186 1.00 88.19 105 LEU A O 1
ATOM 800 N N . LEU A 1 106 ? 17.615 0.865 -29.814 1.00 90.38 106 LEU A N 1
ATOM 801 C CA . LEU A 1 106 ? 18.058 1.896 -30.758 1.00 90.38 106 LEU A CA 1
ATOM 802 C C . LEU A 1 106 ? 19.530 1.721 -31.137 1.00 90.38 106 LEU A C 1
ATOM 804 O O . LEU A 1 106 ? 19.863 1.769 -32.321 1.00 90.38 106 LEU A O 1
ATOM 808 N N . MET A 1 107 ? 20.402 1.469 -30.159 1.00 91.88 107 MET A N 1
ATOM 809 C CA . MET A 1 107 ? 21.826 1.291 -30.433 1.00 91.88 107 MET A CA 1
ATOM 810 C C . MET A 1 107 ? 22.090 0.069 -31.328 1.00 91.88 107 MET A C 1
ATOM 812 O O . MET A 1 107 ? 22.839 0.172 -32.299 1.00 91.88 107 MET A O 1
ATOM 816 N N . VAL A 1 108 ? 21.424 -1.063 -31.068 1.00 94.44 108 VAL A N 1
ATOM 817 C CA . VAL A 1 108 ? 21.532 -2.276 -31.900 1.00 94.44 108 VAL A CA 1
ATOM 818 C C . VAL A 1 108 ? 21.061 -2.012 -33.332 1.00 94.44 108 VAL A C 1
ATOM 820 O O . VAL A 1 108 ? 21.744 -2.405 -34.277 1.00 94.44 108 VAL A O 1
ATOM 823 N N . VAL A 1 109 ? 19.940 -1.308 -33.515 1.00 96.44 109 VAL A N 1
ATOM 824 C CA . VAL A 1 109 ? 19.436 -0.950 -34.853 1.00 96.44 109 VAL A CA 1
ATOM 825 C C . VAL A 1 109 ? 20.453 -0.098 -35.613 1.00 96.44 109 VAL A C 1
ATOM 827 O O . VAL A 1 109 ? 20.740 -0.389 -36.774 1.00 96.44 109 VAL A O 1
ATOM 830 N N . VAL A 1 110 ? 21.049 0.910 -34.968 1.00 96.62 110 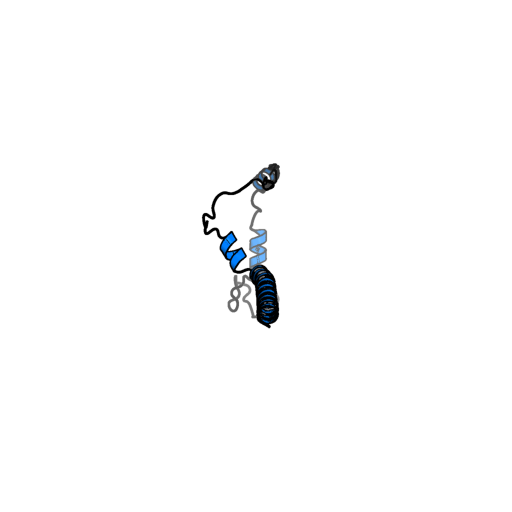VAL A N 1
ATOM 831 C CA . VAL A 1 110 ? 22.077 1.752 -35.602 1.00 96.62 110 VAL A CA 1
ATOM 832 C C . VAL A 1 110 ? 23.305 0.928 -35.993 1.00 96.62 110 VAL A C 1
ATOM 834 O O . VAL A 1 110 ? 23.782 1.062 -37.119 1.00 96.62 110 VAL A O 1
ATOM 837 N N . ILE A 1 111 ? 23.791 0.040 -35.121 1.00 96.88 111 ILE A N 1
ATOM 838 C CA . ILE A 1 111 ? 24.940 -0.830 -35.426 1.00 96.88 111 ILE A CA 1
ATOM 839 C C . ILE A 1 111 ? 24.655 -1.705 -36.650 1.00 96.88 111 ILE A C 1
ATOM 841 O O . ILE A 1 111 ? 25.497 -1.801 -37.542 1.00 96.88 111 ILE A O 1
ATOM 845 N N . VAL A 1 112 ? 23.468 -2.313 -36.729 1.00 97.50 112 VAL A N 1
ATOM 846 C CA . VAL A 1 112 ? 23.078 -3.153 -37.872 1.00 97.50 112 VAL A CA 1
ATOM 847 C C . VAL A 1 112 ? 23.022 -2.334 -39.163 1.00 97.50 112 VAL A C 1
ATOM 849 O O . VAL A 1 112 ? 23.549 -2.774 -40.184 1.00 97.50 112 VAL A O 1
ATOM 852 N N . LEU A 1 113 ? 22.450 -1.127 -39.129 1.00 97.56 113 LEU A N 1
ATOM 853 C CA . LEU A 1 113 ? 22.408 -0.239 -40.296 1.00 97.56 113 LEU A CA 1
ATOM 854 C C . LEU A 1 113 ? 23.811 0.155 -40.769 1.00 97.56 113 LEU A C 1
ATOM 856 O O . LEU A 1 113 ? 24.087 0.105 -41.968 1.00 97.56 113 LEU A O 1
ATOM 860 N N . LEU A 1 114 ? 24.709 0.499 -39.842 1.00 97.50 114 LEU A N 1
ATOM 861 C CA . LEU A 1 114 ? 26.099 0.831 -40.162 1.00 97.50 114 LEU A CA 1
ATOM 862 C C . LEU A 1 114 ? 26.861 -0.377 -40.717 1.00 97.50 114 LEU A C 1
ATOM 864 O O . LEU A 1 114 ? 27.620 -0.225 -41.672 1.00 97.50 114 LEU A O 1
ATOM 868 N N . ALA A 1 115 ? 26.630 -1.576 -40.179 1.00 97.75 115 ALA A N 1
ATOM 869 C CA . ALA A 1 115 ? 27.234 -2.806 -40.686 1.00 97.75 115 ALA A CA 1
ATOM 870 C C . ALA A 1 115 ? 26.775 -3.119 -42.119 1.00 97.75 115 ALA A C 1
ATOM 872 O O . ALA A 1 115 ? 27.602 -3.437 -42.973 1.00 97.75 115 ALA A O 1
ATOM 873 N N . ILE A 1 116 ? 25.477 -2.974 -42.412 1.00 97.69 116 ILE A N 1
ATOM 874 C CA . ILE A 1 116 ? 24.932 -3.155 -43.766 1.00 97.69 116 ILE A CA 1
ATOM 875 C C . ILE A 1 116 ? 25.509 -2.105 -44.717 1.00 97.69 116 ILE A C 1
ATOM 877 O O . ILE A 1 116 ? 25.993 -2.457 -45.789 1.00 97.69 116 ILE A O 1
ATOM 881 N N . ALA A 1 117 ? 25.502 -0.827 -44.329 1.00 97.38 117 ALA A N 1
ATOM 882 C CA . ALA A 1 117 ? 26.056 0.250 -45.146 1.00 97.38 117 ALA A CA 1
ATOM 883 C C . ALA A 1 117 ? 27.551 0.037 -45.431 1.00 97.38 117 ALA A C 1
ATOM 885 O O . ALA A 1 117 ? 27.988 0.193 -46.570 1.00 97.38 117 ALA A O 1
ATOM 886 N N . GLY A 1 118 ? 28.320 -0.385 -44.423 1.00 97.44 118 GLY A N 1
ATOM 887 C CA . GLY A 1 118 ? 29.732 -0.733 -44.560 1.00 97.44 118 GLY A CA 1
ATOM 888 C C . GLY A 1 118 ? 29.958 -1.911 -45.506 1.00 97.44 118 GLY A C 1
ATOM 889 O O . GLY A 1 118 ? 30.820 -1.828 -46.375 1.00 97.44 118 GLY A O 1
ATOM 890 N N . LEU A 1 119 ? 29.156 -2.976 -45.404 1.00 97.38 119 LEU A N 1
ATOM 891 C CA . LEU A 1 119 ? 29.219 -4.117 -46.326 1.00 97.38 119 LEU A CA 1
ATOM 892 C C . LEU A 1 119 ? 28.868 -3.725 -47.762 1.00 97.38 119 LEU A C 1
ATOM 894 O O . LEU A 1 119 ? 29.538 -4.168 -48.691 1.00 97.38 119 LEU A O 1
ATOM 898 N N . VAL A 1 120 ? 27.855 -2.878 -47.952 1.00 97.44 120 VAL A N 1
ATOM 899 C CA . VAL A 1 120 ? 27.489 -2.350 -49.274 1.00 97.44 120 VAL A CA 1
ATOM 900 C C . VAL A 1 120 ? 28.626 -1.510 -49.844 1.00 97.44 120 VAL A C 1
ATOM 902 O O . VAL A 1 120 ? 29.006 -1.708 -50.994 1.00 97.44 120 VAL A O 1
ATOM 905 N N . PHE A 1 121 ? 29.206 -0.607 -49.051 1.00 97.06 121 PHE A N 1
ATOM 906 C CA . PHE A 1 121 ? 30.326 0.226 -49.485 1.00 97.06 121 PHE A CA 1
ATOM 907 C C . PHE A 1 121 ? 31.557 -0.615 -49.834 1.00 97.06 121 PHE A C 1
ATOM 909 O O . PHE A 1 121 ? 32.182 -0.401 -50.868 1.00 97.06 121 PHE A O 1
ATOM 916 N N . LEU A 1 122 ? 31.863 -1.616 -49.008 1.00 96.94 122 LEU A N 1
ATOM 917 C CA . LEU A 1 122 ? 32.933 -2.575 -49.246 1.00 96.94 122 LEU A CA 1
ATOM 918 C C . LEU A 1 122 ? 32.695 -3.339 -50.554 1.00 96.94 122 LEU A C 1
ATOM 920 O O . LEU A 1 122 ? 33.584 -3.405 -51.396 1.00 96.94 122 LEU A O 1
ATOM 924 N N . PHE A 1 123 ? 31.485 -3.855 -50.767 1.00 97.06 123 PHE A N 1
ATOM 925 C CA . PHE A 1 123 ? 31.126 -4.556 -51.998 1.00 97.06 123 PHE A CA 1
ATOM 926 C C . PHE A 1 123 ? 31.233 -3.654 -53.234 1.00 97.06 123 PHE A C 1
ATOM 928 O O . PHE A 1 123 ? 31.750 -4.092 -54.255 1.00 97.06 123 PHE A O 1
ATOM 935 N N . LEU A 1 124 ? 30.796 -2.393 -53.144 1.00 95.00 124 LEU A N 1
ATOM 936 C CA . LEU A 1 124 ? 30.943 -1.411 -54.222 1.00 95.00 124 LEU A CA 1
ATOM 937 C C . LEU A 1 124 ? 32.406 -1.045 -54.497 1.00 95.00 124 LEU A C 1
ATOM 939 O O . LEU A 1 124 ? 32.741 -0.778 -55.641 1.00 95.00 124 LEU A O 1
ATOM 943 N N . ALA A 1 125 ? 33.268 -1.033 -53.480 1.00 94.75 125 ALA A N 1
ATOM 944 C CA . ALA A 1 125 ? 34.695 -0.769 -53.650 1.00 94.75 125 ALA A CA 1
ATOM 945 C C . ALA A 1 125 ? 35.441 -1.946 -54.301 1.00 94.75 125 ALA A C 1
ATOM 947 O O . ALA A 1 125 ? 36.431 -1.736 -54.998 1.00 94.75 125 ALA A O 1
ATOM 948 N N . PHE A 1 126 ? 34.977 -3.177 -54.072 1.00 93.38 126 PHE A N 1
ATOM 949 C CA . PHE A 1 126 ? 35.553 -4.394 -54.653 1.00 93.38 126 PHE A CA 1
ATOM 950 C C . PHE A 1 126 ? 34.959 -4.785 -56.015 1.00 93.38 126 PHE A C 1
ATOM 952 O O . PHE A 1 126 ? 35.380 -5.796 -56.581 1.00 93.38 126 PHE A O 1
ATOM 959 N N . ARG A 1 127 ? 33.994 -4.021 -56.536 1.00 85.81 127 ARG A N 1
ATOM 960 C CA . ARG A 1 127 ? 33.328 -4.275 -57.816 1.00 85.81 127 ARG A CA 1
ATOM 961 C C . ARG A 1 127 ? 33.752 -3.267 -58.874 1.00 85.81 127 ARG A C 1
ATOM 963 O O . ARG A 1 127 ? 34.074 -3.722 -59.991 1.00 85.81 127 ARG A O 1
#